Protein AF-A0AAD5J9K5-F1 (afdb_monomer_lite)

Foldseek 3Di:
DDDDDDDDDDPDPDDDPDDDPDPPPPPPPPPPQQQPFPPDPPCNVPPPDRDRDAPPPVDDGPPDDDDDDDDPDDDWFDWDWDQDPVRDIDIDTDDPDPDDDDDDDDPDDPVD

Radius of gyration: 26.21 Å; chains: 1; bounding box: 50×50×72 Å

Sequence (112 aa):
MYRTAASRLRVLKGHVHGRLPASTRFVSSSAVATNTFSSGGIFSWLTGERSKSSPPLDFPLPGVSLPPSLPDYVEPGKTKITTLPNGVKIASETSASATASIGLYVDCGSIY

Organism: Acer negundo (NCBI:txid4023)

Structure (mmCIF, N/CA/C/O backbone):
data_AF-A0AAD5J9K5-F1
#
_entry.id   AF-A0AAD5J9K5-F1
#
loop_
_atom_site.group_PDB
_atom_site.id
_atom_site.type_symbol
_atom_site.label_atom_id
_atom_site.label_alt_id
_atom_site.label_comp_id
_atom_site.label_asym_id
_atom_site.label_entity_id
_atom_site.label_seq_id
_atom_site.pdbx_PDB_ins_code
_atom_site.Cartn_x
_atom_site.Cartn_y
_atom_site.Cartn_z
_atom_site.occupancy
_atom_site.B_iso_or_equiv
_atom_site.auth_seq_id
_atom_site.auth_comp_id
_atom_site.auth_asym_id
_atom_site.auth_atom_id
_atom_site.pdbx_PDB_model_num
ATOM 1 N N . MET A 1 1 ? 12.351 -34.817 -23.743 1.00 44.81 1 MET A N 1
ATOM 2 C CA . MET A 1 1 ? 13.298 -34.990 -22.617 1.00 44.81 1 MET A CA 1
ATOM 3 C C . MET A 1 1 ? 13.022 -33.902 -21.590 1.00 44.81 1 MET A C 1
ATOM 5 O O . MET A 1 1 ? 13.331 -32.748 -21.848 1.00 44.81 1 MET A O 1
ATOM 9 N N . TYR A 1 2 ? 12.366 -34.242 -20.483 1.00 38.69 2 TYR A N 1
ATOM 10 C CA . TYR A 1 2 ? 11.903 -33.279 -19.478 1.00 38.69 2 TYR A CA 1
ATOM 11 C C . TYR A 1 2 ? 13.003 -33.058 -18.430 1.00 38.69 2 TYR A C 1
ATOM 13 O O . TYR A 1 2 ? 13.454 -34.020 -17.811 1.00 38.69 2 TYR A O 1
ATOM 21 N N . ARG A 1 3 ? 13.471 -31.816 -18.248 1.00 53.88 3 ARG A N 1
ATOM 22 C CA . ARG A 1 3 ? 14.418 -31.459 -17.179 1.00 53.88 3 ARG A CA 1
ATOM 23 C C . ARG A 1 3 ? 13.669 -30.756 -16.052 1.00 53.88 3 ARG A C 1
ATOM 25 O O . ARG A 1 3 ? 13.293 -29.597 -16.174 1.00 53.88 3 ARG A O 1
ATOM 32 N N . THR A 1 4 ? 13.475 -31.469 -14.951 1.00 51.62 4 THR A N 1
ATOM 33 C CA . THR A 1 4 ? 12.925 -30.932 -13.705 1.00 51.62 4 THR A CA 1
ATOM 34 C C . THR A 1 4 ? 14.020 -30.150 -12.977 1.00 51.62 4 THR A C 1
ATOM 36 O O . THR A 1 4 ? 14.933 -30.742 -12.403 1.00 51.62 4 THR A O 1
ATOM 39 N N . ALA A 1 5 ? 13.965 -28.818 -13.014 1.00 57.25 5 ALA A N 1
ATOM 40 C CA . ALA A 1 5 ? 14.857 -27.957 -12.242 1.00 57.25 5 ALA A CA 1
ATOM 41 C C . ALA A 1 5 ? 14.285 -27.757 -10.828 1.00 57.25 5 ALA A C 1
ATOM 43 O O . ALA A 1 5 ? 13.404 -26.931 -10.608 1.00 57.25 5 ALA A O 1
ATOM 44 N N . ALA A 1 6 ? 14.766 -28.534 -9.857 1.00 52.25 6 ALA A N 1
ATOM 45 C CA . ALA A 1 6 ? 14.434 -28.330 -8.450 1.00 52.25 6 ALA A CA 1
ATOM 46 C C . ALA A 1 6 ? 15.351 -27.249 -7.848 1.00 52.25 6 ALA A C 1
ATOM 48 O O . ALA A 1 6 ? 16.517 -27.511 -7.552 1.00 52.25 6 ALA A O 1
ATOM 49 N N . SER A 1 7 ? 14.829 -26.036 -7.646 1.00 50.84 7 SER A N 1
ATOM 50 C CA . SER A 1 7 ? 15.515 -24.987 -6.881 1.00 50.84 7 SER A CA 1
ATOM 51 C C . SER A 1 7 ? 15.269 -25.202 -5.385 1.00 50.84 7 SER A C 1
ATOM 53 O O . SER A 1 7 ? 14.164 -25.002 -4.881 1.00 50.84 7 SER A O 1
ATOM 55 N N . ARG A 1 8 ? 16.292 -25.666 -4.659 1.00 53.59 8 ARG A N 1
ATOM 56 C CA . ARG A 1 8 ? 16.260 -25.802 -3.195 1.00 53.59 8 ARG A CA 1
ATOM 57 C C . ARG A 1 8 ? 16.597 -24.458 -2.552 1.00 53.59 8 ARG A C 1
ATOM 59 O O . ARG A 1 8 ? 17.769 -24.146 -2.345 1.00 53.59 8 ARG A O 1
ATOM 66 N N . LEU A 1 9 ? 15.576 -23.682 -2.197 1.00 52.03 9 LEU A N 1
ATOM 67 C CA . LEU A 1 9 ? 15.752 -22.461 -1.413 1.00 52.03 9 LEU A CA 1
ATOM 68 C C . LEU A 1 9 ? 16.047 -22.839 0.048 1.00 52.03 9 LEU A C 1
ATOM 70 O O . LEU A 1 9 ? 15.157 -23.210 0.810 1.00 52.03 9 LEU A O 1
ATOM 74 N N . ARG A 1 10 ? 17.327 -22.796 0.436 1.00 52.97 10 ARG A N 1
ATOM 75 C CA . ARG A 1 10 ? 17.733 -22.879 1.845 1.00 52.97 10 ARG A CA 1
ATOM 76 C C . ARG A 1 10 ? 17.401 -21.550 2.520 1.00 52.97 10 ARG A C 1
ATOM 78 O O . ARG A 1 10 ? 17.975 -20.523 2.177 1.00 52.97 10 ARG A O 1
ATOM 85 N N . VAL A 1 11 ? 16.493 -21.585 3.494 1.00 57.78 11 VAL A N 1
ATOM 86 C CA . VAL A 1 11 ? 16.239 -20.476 4.421 1.00 57.78 11 VAL A CA 1
ATOM 87 C C . VAL A 1 11 ? 17.502 -20.252 5.254 1.00 57.78 11 VAL A C 1
ATOM 89 O O . VAL A 1 11 ? 17.818 -21.027 6.155 1.00 57.78 11 VAL A O 1
ATOM 92 N N . LEU A 1 12 ? 18.249 -19.195 4.937 1.00 54.62 12 LEU A N 1
ATOM 93 C CA . LEU A 1 12 ? 19.318 -18.684 5.788 1.00 54.62 12 LEU A CA 1
ATOM 94 C C . LEU A 1 12 ? 18.677 -17.874 6.918 1.00 54.62 12 LEU A C 1
ATOM 96 O O . LEU A 1 12 ? 18.288 -16.721 6.743 1.00 54.62 12 LEU A O 1
ATOM 100 N N . LYS A 1 13 ? 18.554 -18.499 8.092 1.00 47.56 13 LYS A N 1
ATOM 101 C CA . LYS A 1 13 ? 18.207 -17.821 9.343 1.00 47.56 13 LYS A CA 1
ATOM 102 C C . LYS A 1 13 ? 19.427 -17.022 9.813 1.00 47.56 13 LYS A C 1
ATOM 104 O O . LYS A 1 13 ? 20.247 -17.516 10.578 1.00 47.56 13 LYS A O 1
ATOM 109 N N . GLY A 1 14 ? 19.560 -15.803 9.294 1.00 44.41 14 GLY A N 1
ATOM 110 C CA . GLY A 1 14 ? 20.556 -14.822 9.718 1.00 44.41 14 GLY A CA 1
ATOM 111 C C . GLY A 1 14 ? 20.085 -14.082 10.966 1.00 44.41 14 GLY A C 1
ATOM 112 O O . GLY A 1 14 ? 19.113 -13.335 10.934 1.00 44.41 14 GLY A O 1
ATOM 113 N N . HIS A 1 15 ? 20.774 -14.325 12.073 1.00 50.16 15 HIS A N 1
ATOM 114 C CA . HIS A 1 15 ? 20.651 -13.597 13.326 1.00 50.16 15 HIS A CA 1
ATOM 115 C C . HIS A 1 15 ? 21.268 -12.200 13.143 1.00 50.16 15 HIS A C 1
ATOM 117 O O . HIS A 1 15 ? 22.479 -12.089 12.976 1.00 50.16 15 HIS A O 1
ATOM 123 N N . VAL A 1 16 ? 20.453 -11.140 13.136 1.00 40.91 16 VAL A N 1
ATOM 124 C CA . VAL A 1 16 ? 20.937 -9.752 13.065 1.00 40.91 16 VAL A CA 1
ATOM 125 C C . VAL A 1 16 ? 20.452 -8.992 14.293 1.00 40.91 16 VAL A C 1
ATOM 127 O O . VAL A 1 16 ? 19.316 -8.531 14.365 1.00 40.91 16 VAL A O 1
ATOM 130 N N . HIS A 1 17 ? 21.356 -8.866 15.264 1.00 47.38 17 HIS A N 1
ATOM 131 C CA . HIS A 1 17 ? 21.343 -7.790 16.243 1.00 47.38 17 HIS A CA 1
ATOM 132 C C . HIS A 1 17 ? 21.735 -6.497 15.519 1.00 47.38 17 HIS A C 1
ATOM 134 O O . HIS A 1 17 ? 22.894 -6.304 15.165 1.00 47.38 17 HIS A O 1
ATOM 140 N N . GLY A 1 18 ? 20.766 -5.621 15.271 1.00 40.94 18 GLY A N 1
ATOM 141 C CA . GLY A 1 18 ? 21.013 -4.320 14.660 1.00 40.94 18 GLY A CA 1
ATOM 142 C C . GLY A 1 18 ? 19.777 -3.442 14.761 1.00 40.94 18 GLY A C 1
ATOM 143 O O . GLY A 1 18 ? 18.737 -3.761 14.194 1.00 40.94 18 GLY A O 1
ATOM 144 N N . ARG A 1 19 ? 19.886 -2.343 15.514 1.00 51.50 19 ARG A N 1
ATOM 145 C CA . ARG A 1 19 ? 18.870 -1.288 15.600 1.00 51.50 19 ARG A CA 1
ATOM 146 C C . ARG A 1 19 ? 18.691 -0.635 14.223 1.00 51.50 19 ARG A C 1
ATOM 148 O O . ARG A 1 19 ? 19.427 0.280 13.875 1.00 51.50 19 ARG A O 1
ATOM 155 N N . LEU A 1 20 ? 17.686 -1.068 13.476 1.00 46.34 20 LEU A N 1
ATOM 156 C CA . LEU A 1 20 ? 17.005 -0.256 12.467 1.00 46.34 20 LEU A CA 1
ATOM 157 C C . LEU A 1 20 ? 15.532 -0.155 12.872 1.00 46.34 20 LEU A C 1
ATOM 159 O O . LEU A 1 20 ? 15.021 -1.102 13.477 1.00 46.34 20 LEU A O 1
ATOM 163 N N . PRO A 1 21 ? 14.843 0.964 12.585 1.00 46.41 21 PRO A N 1
ATOM 164 C CA . PRO A 1 21 ? 13.432 1.088 12.897 1.00 46.41 21 PRO A CA 1
ATOM 165 C C . PRO A 1 21 ? 12.692 0.085 12.017 1.00 46.41 21 PRO A C 1
ATOM 167 O O . PRO A 1 21 ? 12.496 0.296 10.821 1.00 46.41 21 PRO A O 1
ATOM 170 N N . ALA A 1 22 ? 12.342 -1.056 12.609 1.00 46.50 22 ALA A N 1
ATOM 171 C CA . ALA A 1 22 ? 11.391 -1.977 12.031 1.00 46.50 22 ALA A CA 1
ATOM 172 C C . ALA A 1 22 ? 10.171 -1.145 11.635 1.00 46.50 22 ALA A C 1
ATOM 174 O O . ALA A 1 22 ? 9.643 -0.402 12.460 1.00 46.50 22 ALA A O 1
ATOM 175 N N . SER A 1 23 ? 9.751 -1.238 10.373 1.00 51.88 23 SER A N 1
ATOM 176 C CA . SER A 1 23 ? 8.424 -0.791 9.975 1.00 51.88 23 SER A CA 1
ATOM 177 C C . SER A 1 23 ? 7.442 -1.541 10.871 1.00 51.88 23 SER A C 1
ATOM 179 O O . SER A 1 23 ? 7.200 -2.739 10.701 1.00 51.88 23 SER A O 1
ATOM 181 N N . THR A 1 24 ? 6.989 -0.866 11.924 1.00 47.72 24 THR A N 1
ATOM 182 C CA . THR A 1 24 ? 6.035 -1.385 12.887 1.00 47.72 24 THR A CA 1
ATOM 183 C C . THR A 1 24 ? 4.728 -1.531 12.132 1.00 47.72 24 THR A C 1
ATOM 185 O O . THR A 1 24 ? 3.957 -0.580 12.009 1.00 47.72 24 THR A O 1
ATOM 188 N N . ARG A 1 25 ? 4.474 -2.723 11.584 1.00 49.88 25 ARG A N 1
ATOM 189 C CA . ARG A 1 25 ? 3.106 -3.135 11.286 1.00 49.88 25 ARG A CA 1
ATOM 190 C C . ARG A 1 25 ? 2.384 -3.164 12.627 1.00 49.88 25 ARG A C 1
ATOM 192 O O . ARG A 1 25 ? 2.476 -4.144 13.361 1.00 49.88 25 ARG A O 1
ATOM 199 N N . PHE A 1 26 ? 1.713 -2.068 12.963 1.00 48.09 26 PHE A N 1
ATOM 200 C CA . PHE A 1 26 ? 0.734 -2.036 14.038 1.00 48.09 26 PHE A CA 1
ATOM 201 C C . PHE A 1 26 ? -0.476 -2.848 13.574 1.00 48.09 26 PHE A C 1
ATOM 203 O O . PHE A 1 26 ? -1.468 -2.309 13.100 1.00 48.09 26 PHE A O 1
ATOM 210 N N . VAL A 1 27 ? -0.370 -4.173 13.656 1.00 50.06 27 VAL A N 1
ATOM 211 C CA . VAL A 1 27 ? -1.539 -5.052 13.647 1.00 50.06 27 VAL A CA 1
ATOM 212 C C . VAL A 1 27 ? -1.911 -5.250 15.108 1.00 50.06 27 VAL A C 1
ATOM 214 O O . VAL A 1 27 ? -1.528 -6.230 15.745 1.00 50.06 27 VAL A O 1
ATOM 217 N N . SER A 1 28 ? -2.606 -4.264 15.669 1.00 50.62 28 SER A N 1
ATOM 218 C CA . SER A 1 28 ? -3.208 -4.377 16.995 1.00 50.62 28 SER A CA 1
ATOM 219 C C . SER A 1 28 ? -4.455 -5.250 16.885 1.00 50.62 28 SER A C 1
ATOM 221 O O . SER A 1 28 ? -5.569 -4.748 16.816 1.00 50.62 28 SER A O 1
ATOM 223 N N . SER A 1 29 ? -4.284 -6.571 16.848 1.00 48.84 29 SER A N 1
ATOM 224 C CA . SER A 1 29 ? -5.397 -7.489 17.093 1.00 48.84 29 SER A CA 1
ATOM 225 C C . SER A 1 29 ? -5.494 -7.723 18.599 1.00 48.84 29 SER A C 1
ATOM 227 O O . SER A 1 29 ? -5.097 -8.774 19.100 1.00 48.84 29 SER A O 1
ATOM 229 N N . SER A 1 30 ? -5.968 -6.730 19.357 1.00 53.19 30 SER A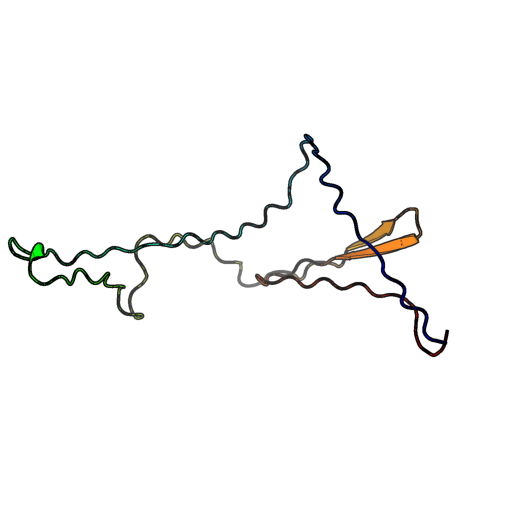 N 1
ATOM 230 C CA . SER A 1 30 ? -6.361 -6.974 20.747 1.00 53.19 30 SER A CA 1
ATOM 231 C C . SER A 1 30 ? -7.702 -7.697 20.726 1.00 53.19 30 SER A C 1
ATOM 233 O O . SER A 1 30 ? -8.744 -7.081 20.512 1.00 53.19 30 SER A O 1
ATOM 235 N N . ALA A 1 31 ? -7.673 -9.015 20.918 1.00 49.84 31 ALA A N 1
ATOM 236 C CA . ALA A 1 31 ? -8.870 -9.792 21.204 1.00 49.84 31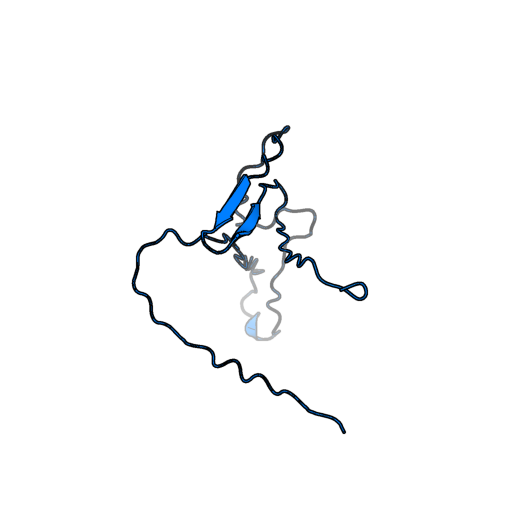 ALA A CA 1
ATOM 237 C C . ALA A 1 31 ? -9.462 -9.294 22.531 1.00 49.84 31 ALA A C 1
ATOM 239 O O . ALA A 1 31 ? -9.023 -9.674 23.616 1.00 49.84 31 ALA A O 1
ATOM 240 N N . VAL A 1 32 ? -10.429 -8.387 22.442 1.00 53.09 32 VAL A N 1
ATOM 241 C CA . VAL A 1 32 ? -11.171 -7.861 23.586 1.00 53.09 32 VAL A CA 1
ATOM 242 C C . VAL A 1 32 ? -12.174 -8.919 24.039 1.00 53.09 32 VAL A C 1
ATOM 244 O O . VAL A 1 32 ? -13.266 -9.062 23.497 1.00 53.09 32 VAL A O 1
ATOM 247 N N . ALA A 1 33 ? -11.781 -9.722 25.027 1.00 51.53 33 ALA A N 1
ATOM 248 C CA . ALA A 1 33 ? -12.691 -10.633 25.705 1.00 51.53 33 ALA A CA 1
ATOM 249 C C . ALA A 1 33 ? -13.585 -9.824 26.656 1.00 51.53 33 ALA A C 1
ATOM 251 O O . ALA A 1 33 ? -13.250 -9.632 27.825 1.00 51.53 33 ALA A O 1
ATOM 252 N N . THR A 1 34 ? -14.727 -9.346 26.165 1.00 56.19 34 THR A N 1
ATOM 253 C CA . THR A 1 34 ? -15.755 -8.751 27.024 1.00 56.19 34 THR A CA 1
ATOM 254 C C . THR A 1 34 ? -16.467 -9.874 27.768 1.00 56.19 34 THR A C 1
ATOM 256 O O . THR A 1 34 ? -17.463 -10.429 27.305 1.00 56.19 34 THR A O 1
ATOM 259 N N . ASN A 1 35 ? -15.919 -10.278 28.912 1.00 54.25 35 ASN A N 1
ATOM 260 C CA . ASN A 1 35 ? -16.615 -11.187 29.809 1.00 54.25 35 ASN A CA 1
ATOM 261 C C . ASN A 1 35 ? -17.674 -10.393 30.584 1.00 54.25 35 ASN A C 1
ATOM 263 O O . ASN A 1 35 ? -17.450 -10.001 31.729 1.00 54.25 35 ASN A O 1
ATOM 267 N N . THR A 1 36 ? -18.836 -10.166 29.977 1.00 55.31 36 THR A N 1
ATOM 268 C CA . THR A 1 36 ? -20.026 -9.811 30.752 1.00 55.31 36 THR A CA 1
ATOM 269 C C . THR A 1 36 ? -20.507 -11.098 31.410 1.00 55.31 36 THR A C 1
ATOM 271 O O . THR A 1 36 ? -21.253 -11.881 30.823 1.00 55.31 36 THR A O 1
ATOM 274 N N . PHE A 1 37 ? -19.981 -11.389 32.599 1.00 53.72 37 PHE A N 1
ATOM 275 C CA . PHE A 1 37 ? -20.479 -12.491 33.407 1.00 53.72 37 PHE A CA 1
ATOM 276 C C . PHE A 1 37 ? -21.866 -12.094 33.915 1.00 53.72 37 PHE A C 1
ATOM 278 O O . PHE A 1 37 ? -21.987 -11.193 34.741 1.00 53.72 37 PHE A O 1
ATOM 285 N N . SER A 1 38 ? -22.912 -12.768 33.436 1.00 55.22 38 SER A N 1
ATOM 286 C CA . SER A 1 38 ? -24.162 -12.818 34.195 1.00 55.22 38 SER A CA 1
ATOM 287 C C . SER A 1 38 ? -23.817 -13.375 35.579 1.00 55.22 38 SER A C 1
ATOM 289 O O . SER A 1 38 ? -23.091 -14.374 35.663 1.00 55.22 38 SER A O 1
ATOM 291 N N . SER A 1 39 ? -24.230 -12.704 36.658 1.00 56.47 39 SER A N 1
ATOM 292 C CA . SER A 1 39 ? -23.936 -13.137 38.026 1.00 56.47 39 SER A CA 1
ATOM 293 C C . SER A 1 39 ? -24.675 -14.446 38.313 1.00 56.47 39 SER A C 1
ATOM 295 O O . SER A 1 39 ? -25.785 -14.487 38.833 1.00 56.47 39 SER A O 1
ATOM 297 N N . GLY A 1 40 ? -24.058 -15.559 37.922 1.00 56.72 40 GLY A N 1
ATOM 298 C CA . GLY A 1 40 ? -24.560 -16.889 38.209 1.00 56.72 40 GLY A CA 1
ATOM 299 C C . GLY A 1 40 ? -24.600 -17.077 39.719 1.00 56.72 40 GLY A C 1
ATOM 300 O O . GLY A 1 40 ? -23.549 -17.107 40.360 1.00 56.72 40 GLY A O 1
ATOM 301 N N . GLY A 1 41 ? -25.810 -17.170 40.274 1.00 68.12 41 GLY A N 1
ATOM 302 C CA . GLY A 1 41 ? -26.037 -17.418 41.693 1.00 68.12 41 GLY A CA 1
ATOM 303 C C . GLY A 1 41 ? -25.392 -18.722 42.179 1.00 68.12 41 GLY A C 1
ATOM 304 O O . GLY A 1 41 ? -24.791 -19.475 41.415 1.00 68.12 41 GLY A O 1
ATOM 305 N N . ILE A 1 42 ? -25.561 -19.007 43.468 1.00 68.19 42 ILE A N 1
ATOM 306 C CA . ILE A 1 42 ? -24.927 -20.098 44.237 1.00 68.19 42 ILE A CA 1
ATOM 307 C C . ILE A 1 42 ? -25.031 -21.532 43.656 1.00 68.19 42 ILE A C 1
ATOM 309 O O . ILE A 1 42 ? -24.354 -22.423 44.156 1.00 68.19 42 ILE A O 1
ATOM 313 N N . PHE A 1 43 ? -25.791 -21.767 42.578 1.00 65.50 43 PHE A N 1
ATOM 314 C CA . PHE A 1 43 ? -25.887 -23.055 41.867 1.00 65.50 43 PHE A CA 1
ATOM 315 C C . PHE A 1 43 ? -25.365 -23.034 40.414 1.00 65.50 43 PHE A C 1
ATOM 317 O O . PHE A 1 43 ? -25.503 -24.025 39.703 1.00 65.50 43 PHE A O 1
ATOM 324 N N . SER A 1 44 ? -24.720 -21.949 39.965 1.00 61.12 44 SER A N 1
ATOM 325 C CA . SER A 1 44 ? -24.195 -21.778 38.590 1.00 61.12 44 SER A CA 1
ATOM 326 C C . SER A 1 44 ? -23.185 -22.849 38.151 1.00 61.12 44 SER A C 1
ATOM 328 O O . SER A 1 44 ? -22.930 -22.990 36.959 1.00 61.12 44 SER A O 1
ATOM 330 N N . TRP A 1 45 ? -22.611 -23.596 39.094 1.00 67.25 45 TRP A N 1
ATOM 331 C CA . TRP A 1 45 ? -21.747 -24.749 38.837 1.00 67.25 45 TRP A CA 1
ATOM 332 C C . TRP A 1 45 ? -22.508 -25.935 38.217 1.00 67.25 45 TRP A C 1
ATOM 334 O O . TRP A 1 45 ? -21.949 -26.646 37.388 1.00 67.25 45 TRP A O 1
ATOM 344 N N . LEU A 1 46 ? -23.764 -26.173 38.621 1.00 72.44 46 LEU A N 1
ATOM 345 C CA . LEU A 1 46 ? -24.478 -27.421 38.314 1.00 72.44 46 LEU A CA 1
ATOM 346 C C . LEU A 1 46 ? -25.079 -27.446 36.900 1.00 72.44 46 LEU A C 1
ATOM 348 O O . LEU A 1 46 ? -25.302 -28.520 36.351 1.00 72.44 46 LEU A O 1
ATOM 352 N N . THR A 1 47 ? -25.340 -26.277 36.312 1.00 64.38 47 THR A N 1
ATOM 353 C CA . THR A 1 47 ? -25.999 -26.131 35.002 1.00 64.38 47 THR A CA 1
ATOM 354 C C . THR A 1 47 ? -25.051 -25.770 33.861 1.00 64.38 47 THR A C 1
ATOM 356 O O . THR A 1 47 ? -25.505 -25.591 32.739 1.00 64.38 47 THR A O 1
ATOM 359 N N . GLY A 1 48 ? -23.739 -25.695 34.103 1.00 59.53 48 GLY A N 1
ATOM 360 C CA . GLY A 1 48 ? -22.714 -25.678 33.050 1.00 59.53 48 GLY A CA 1
ATOM 361 C C . GLY A 1 48 ? -22.677 -24.466 32.104 1.00 59.53 48 GLY A C 1
ATOM 362 O O . GLY A 1 48 ? -21.683 -24.294 31.404 1.00 59.53 48 GLY A O 1
ATOM 363 N N . GLU A 1 49 ? -23.675 -23.584 32.087 1.00 56.72 49 GLU A N 1
ATOM 364 C CA . GLU A 1 49 ? -23.727 -22.464 31.144 1.00 56.72 49 GLU A CA 1
ATOM 365 C C . GLU A 1 49 ? -23.295 -21.145 31.788 1.00 56.72 49 GLU A C 1
ATOM 367 O O . GLU A 1 49 ? -24.076 -20.388 32.362 1.00 56.72 49 GLU A O 1
ATOM 372 N N . ARG A 1 50 ? -22.002 -20.838 31.643 1.00 57.66 50 ARG A N 1
ATOM 373 C CA . ARG A 1 50 ? -21.485 -19.463 31.687 1.00 57.66 50 ARG A CA 1
ATOM 374 C C . ARG A 1 50 ? -21.157 -19.020 30.266 1.00 57.66 50 ARG A C 1
ATOM 376 O O . ARG A 1 50 ? -19.994 -18.973 29.865 1.00 57.66 50 ARG A O 1
ATOM 383 N N . SER A 1 51 ? -22.193 -18.720 29.495 1.00 59.00 51 SER A N 1
ATOM 384 C CA . SER A 1 51 ? -22.049 -18.160 28.153 1.00 59.00 51 SER A CA 1
ATOM 385 C C . SER A 1 51 ? -21.483 -16.747 28.261 1.00 59.00 51 SER A C 1
ATOM 387 O O . SER A 1 51 ? -22.013 -15.903 28.985 1.00 59.00 51 SER A O 1
ATOM 389 N N . LYS A 1 52 ? -20.380 -16.477 27.559 1.00 59.97 52 LYS A N 1
ATOM 390 C CA . LYS A 1 52 ? -19.860 -15.114 27.423 1.00 59.97 52 LYS A CA 1
ATOM 391 C C . LYS A 1 52 ? -20.859 -14.329 26.577 1.00 59.97 52 LYS A C 1
ATOM 393 O O . LYS A 1 52 ? -20.983 -14.597 25.387 1.00 59.97 52 LYS A O 1
ATOM 398 N N . SER A 1 53 ? -21.587 -13.400 27.192 1.00 69.50 53 SER A N 1
ATOM 399 C CA . SER A 1 53 ? -22.513 -12.534 26.463 1.00 69.50 53 SER A CA 1
ATOM 400 C C . SER A 1 53 ? -21.730 -11.374 25.862 1.00 69.50 53 SER A C 1
ATOM 402 O O . SER A 1 53 ? -21.233 -10.516 26.595 1.00 69.50 53 SER A O 1
ATOM 404 N N . SER A 1 54 ? -21.630 -11.325 24.535 1.00 74.69 54 SER A N 1
ATOM 405 C CA . SER A 1 54 ? -21.312 -10.070 23.857 1.00 74.69 54 SER A CA 1
ATOM 406 C C . SER A 1 54 ? -22.506 -9.119 23.992 1.00 74.69 54 SER A C 1
ATOM 408 O O . SER A 1 54 ? -23.647 -9.590 24.074 1.00 74.69 54 SER A O 1
ATOM 410 N N . PRO A 1 55 ? -22.287 -7.796 24.032 1.00 82.00 55 PRO A N 1
ATOM 411 C CA . PRO A 1 55 ? -23.389 -6.863 23.852 1.00 82.00 55 PRO A CA 1
ATOM 412 C C . PRO A 1 55 ? -24.069 -7.113 22.489 1.00 82.00 55 PRO A C 1
ATOM 414 O O . PRO A 1 55 ? -23.413 -7.605 21.562 1.00 82.00 55 PRO A O 1
ATOM 417 N N . PRO A 1 56 ? -25.368 -6.796 22.347 1.00 85.88 56 PRO A N 1
ATOM 418 C CA . PRO A 1 56 ? -26.006 -6.707 21.035 1.00 85.88 56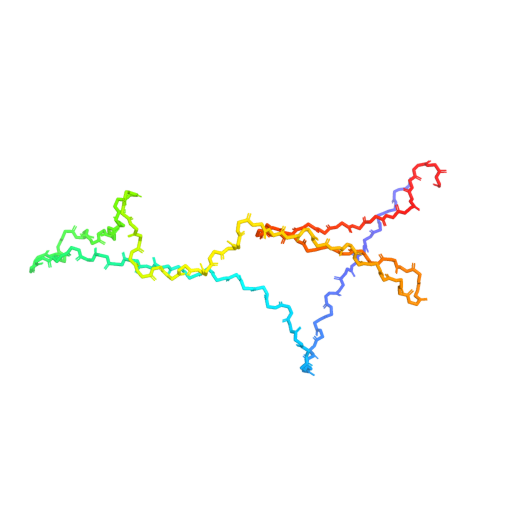 PRO A CA 1
ATOM 419 C C . PRO A 1 56 ? -25.216 -5.766 20.115 1.00 85.88 56 PRO A C 1
ATOM 421 O O . PRO A 1 56 ? -24.573 -4.837 20.600 1.00 85.88 56 PRO A O 1
ATOM 424 N N . LEU A 1 57 ? -25.285 -5.970 18.796 1.00 87.06 57 LEU A N 1
ATOM 425 C CA . LEU A 1 57 ? -24.521 -5.174 17.819 1.00 87.06 57 LEU A CA 1
ATOM 426 C C . LEU A 1 57 ? -24.903 -3.682 17.796 1.00 87.06 57 LEU A C 1
ATOM 428 O O . LEU A 1 57 ? -24.147 -2.873 17.267 1.00 87.06 57 LEU A O 1
ATOM 432 N N . ASP A 1 58 ? -26.034 -3.324 18.408 1.00 92.56 58 ASP A N 1
ATOM 433 C CA . ASP A 1 58 ? -26.495 -1.942 18.575 1.00 92.56 58 ASP A CA 1
ATOM 434 C C . ASP A 1 58 ? -25.731 -1.178 19.672 1.00 92.56 58 ASP A C 1
ATOM 436 O O . ASP A 1 58 ? -25.835 0.046 19.764 1.00 92.56 58 ASP A O 1
ATOM 440 N N . PHE A 1 59 ? -24.959 -1.879 20.514 1.00 87.12 59 PHE A N 1
ATOM 441 C CA . PHE A 1 59 ? -24.170 -1.281 21.589 1.00 87.12 59 PHE A CA 1
ATOM 442 C C . PHE A 1 59 ? -22.668 -1.436 21.327 1.00 87.12 59 PHE A C 1
ATOM 444 O O . PHE A 1 59 ? -22.210 -2.513 20.932 1.00 87.12 59 PHE A O 1
ATOM 451 N N . PRO A 1 60 ? -21.863 -0.389 21.588 1.00 86.31 60 PRO A N 1
ATOM 452 C CA . PRO A 1 60 ? -20.423 -0.467 21.408 1.00 86.31 60 PRO A CA 1
ATOM 453 C C . PRO A 1 60 ? -19.820 -1.513 22.346 1.00 86.31 60 PRO A C 1
ATOM 455 O O . PRO A 1 60 ? -20.222 -1.666 23.502 1.00 86.31 60 PRO A O 1
ATOM 458 N N . LEU A 1 61 ? -18.807 -2.215 21.848 1.00 86.88 61 LEU A N 1
ATOM 459 C CA . LEU A 1 61 ? -18.098 -3.222 22.620 1.00 86.88 61 LEU A CA 1
ATOM 460 C C . LEU A 1 61 ? -17.274 -2.540 23.735 1.00 86.88 61 LEU A C 1
ATOM 462 O O . LEU A 1 61 ? -16.403 -1.719 23.426 1.00 86.88 61 LEU A O 1
ATOM 466 N N . PRO A 1 62 ? -17.517 -2.841 25.028 1.00 83.44 62 PRO A N 1
ATOM 467 C CA . PRO A 1 62 ? -16.813 -2.179 26.119 1.00 83.44 62 PRO A CA 1
ATOM 468 C C . PRO A 1 62 ? -15.317 -2.514 26.098 1.00 83.44 62 PRO A C 1
ATOM 470 O O . PRO A 1 62 ? -14.918 -3.645 25.829 1.00 83.44 62 PRO A O 1
ATOM 473 N N . GLY A 1 63 ? -14.479 -1.525 26.415 1.00 84.94 63 GLY A N 1
ATOM 474 C CA . GLY A 1 63 ? -13.024 -1.696 26.487 1.00 84.94 63 GLY A CA 1
ATOM 475 C C . GLY A 1 63 ? -12.284 -1.634 25.145 1.00 84.94 63 GLY A C 1
ATOM 476 O O . GLY A 1 63 ? -11.078 -1.872 25.123 1.00 84.94 63 GLY A O 1
ATOM 477 N N . VAL A 1 64 ? -12.956 -1.295 24.036 1.00 86.06 64 VAL A N 1
ATOM 478 C CA . VAL A 1 64 ? -12.289 -1.017 22.753 1.00 86.06 64 VAL A CA 1
ATOM 479 C C . VAL A 1 64 ? -11.762 0.418 22.735 1.00 86.06 64 VAL A C 1
ATOM 481 O O . VAL A 1 64 ? -12.531 1.372 22.808 1.00 86.06 64 VAL A O 1
ATOM 484 N N . SER A 1 65 ? -10.444 0.564 22.600 1.00 91.06 65 SER A N 1
ATOM 485 C CA . SER A 1 65 ? -9.804 1.849 22.306 1.00 91.06 65 SER A CA 1
ATOM 486 C C . SER A 1 65 ? -9.675 2.010 20.794 1.00 91.06 65 SER A C 1
ATOM 488 O O . SER A 1 65 ? -8.964 1.238 20.146 1.00 91.06 65 SER A O 1
ATOM 490 N N . LEU A 1 66 ? -10.390 2.981 20.227 1.00 89.81 66 LEU A N 1
ATOM 491 C CA . LEU A 1 66 ? -10.314 3.303 18.805 1.00 89.81 66 LEU A CA 1
ATOM 492 C C . LEU A 1 66 ? -9.204 4.337 18.559 1.00 89.81 66 LEU A C 1
ATOM 494 O O . LEU A 1 66 ? -9.069 5.278 19.345 1.00 89.81 66 LEU A O 1
ATOM 498 N N . PRO A 1 67 ? -8.410 4.193 17.483 1.00 91.88 67 PRO A N 1
ATOM 499 C CA . PRO A 1 67 ? -7.463 5.228 17.096 1.00 91.88 67 PRO A CA 1
ATOM 500 C C . PRO A 1 67 ? -8.208 6.504 16.664 1.00 91.88 67 PRO A C 1
ATOM 502 O O . PRO A 1 67 ? -9.371 6.428 16.255 1.00 91.88 67 PRO A O 1
ATOM 505 N N . PRO A 1 68 ? -7.552 7.676 16.720 1.00 94.25 68 PRO A N 1
ATOM 506 C CA . PRO A 1 68 ? -8.128 8.902 16.181 1.00 94.25 68 PRO A CA 1
ATOM 507 C C . PRO A 1 68 ? -8.429 8.742 14.686 1.00 94.25 68 PRO A C 1
ATOM 509 O O . PRO A 1 68 ? -7.672 8.097 13.954 1.00 94.25 68 PRO A O 1
ATOM 512 N N . SER A 1 69 ? -9.535 9.331 14.235 1.00 93.69 69 SER A N 1
ATOM 513 C CA . SER A 1 69 ? -9.923 9.319 12.827 1.00 93.69 69 SER A CA 1
ATOM 514 C C . SER A 1 69 ? -8.964 10.148 11.973 1.00 93.69 69 SER A C 1
ATOM 516 O O . SER A 1 69 ? -8.336 11.099 12.442 1.00 93.69 69 SER A O 1
ATOM 518 N N . LEU A 1 70 ? -8.877 9.791 10.693 1.00 93.75 70 LEU A N 1
ATOM 519 C CA . LEU A 1 70 ? -8.222 10.626 9.690 1.00 93.75 70 LEU A CA 1
ATOM 520 C C . LEU A 1 70 ? -9.031 11.918 9.458 1.00 93.75 70 LEU A C 1
ATOM 522 O O . LEU A 1 70 ? -10.235 11.930 9.726 1.00 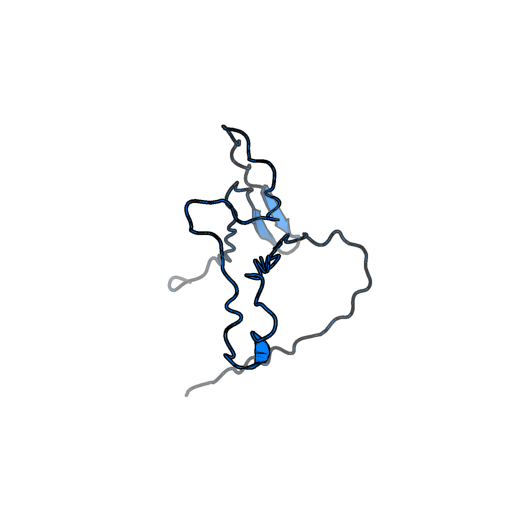93.75 70 LEU A O 1
ATOM 526 N N . PRO A 1 71 ? -8.389 13.001 8.981 1.00 94.50 71 PRO A N 1
ATOM 527 C CA . PRO A 1 71 ? -9.097 14.214 8.582 1.00 94.50 71 PRO A CA 1
ATOM 528 C C . PRO A 1 71 ? -9.996 13.962 7.363 1.00 94.50 71 PRO A C 1
ATOM 530 O O . PRO A 1 71 ? -9.756 13.030 6.594 1.00 94.50 71 PRO A O 1
ATOM 533 N N . ASP A 1 72 ? -10.978 14.843 7.154 1.00 95.00 72 ASP A N 1
ATOM 534 C CA . ASP A 1 72 ? -11.950 14.747 6.051 1.00 95.00 72 ASP A CA 1
ATOM 535 C C . ASP A 1 72 ? -11.285 14.677 4.669 1.00 95.00 72 ASP A C 1
ATOM 537 O O . ASP A 1 72 ? -11.762 13.986 3.770 1.00 95.00 72 ASP A O 1
ATOM 541 N N . TYR A 1 73 ? -10.158 15.375 4.508 1.00 94.62 73 TYR A N 1
ATOM 542 C CA . TYR A 1 73 ? -9.330 15.310 3.313 1.00 94.62 73 TYR A CA 1
ATOM 543 C C . TYR A 1 73 ? -7.918 14.842 3.664 1.00 94.62 73 TYR A C 1
ATOM 545 O O . TYR A 1 73 ? -7.204 15.487 4.434 1.00 94.62 73 TYR A O 1
ATOM 553 N N . VAL A 1 74 ? -7.507 13.729 3.053 1.00 93.69 74 VAL A N 1
ATOM 554 C CA . VAL A 1 74 ? -6.138 13.208 3.106 1.00 93.69 74 VAL A CA 1
ATOM 555 C C . VAL A 1 74 ? -5.536 13.344 1.716 1.00 93.69 74 VAL A C 1
ATOM 557 O O . VAL A 1 74 ? -6.017 12.737 0.762 1.00 93.69 74 VAL A O 1
ATOM 560 N N . GLU A 1 75 ? -4.482 14.146 1.598 1.00 92.75 75 GLU A N 1
ATOM 561 C CA . GLU A 1 75 ? -3.779 14.329 0.331 1.00 92.75 75 GLU A CA 1
ATOM 562 C C . GLU A 1 75 ? -3.172 12.995 -0.158 1.00 92.75 75 GLU A C 1
ATOM 564 O O . GLU A 1 75 ? -2.531 12.290 0.633 1.00 92.75 75 GLU A O 1
ATOM 569 N N . PRO A 1 76 ? -3.339 12.627 -1.445 1.00 92.50 76 PRO A N 1
ATOM 570 C CA . PRO A 1 76 ? -2.711 11.434 -2.005 1.00 92.50 76 PRO A CA 1
ATOM 571 C C . PRO A 1 76 ? -1.181 11.457 -1.880 1.00 92.50 76 PRO A C 1
ATOM 573 O O . PRO A 1 76 ? -0.523 12.454 -2.180 1.00 92.50 76 PRO A O 1
ATOM 576 N N . GLY A 1 77 ? -0.586 10.331 -1.476 1.00 92.00 77 GLY A N 1
ATOM 577 C CA . GLY A 1 77 ? 0.862 10.224 -1.336 1.00 92.00 77 GLY A CA 1
ATOM 578 C C . GLY A 1 77 ? 1.581 10.258 -2.685 1.00 92.00 77 GLY A C 1
ATOM 579 O O . GLY A 1 77 ? 1.331 9.425 -3.549 1.00 92.00 77 GLY A O 1
ATOM 580 N N . LYS A 1 78 ? 2.542 11.173 -2.855 1.00 96.12 78 LYS A N 1
ATOM 581 C CA . LYS A 1 78 ? 3.391 11.221 -4.056 1.00 96.12 78 LYS A CA 1
ATOM 582 C C . LYS A 1 78 ? 4.198 9.930 -4.229 1.00 96.12 78 LYS A C 1
ATOM 584 O O . LYS A 1 78 ? 4.877 9.496 -3.294 1.00 96.12 78 LYS A O 1
ATOM 589 N N . THR A 1 79 ? 4.221 9.392 -5.449 1.00 97.50 79 THR A N 1
ATOM 590 C CA . THR A 1 79 ? 5.055 8.236 -5.793 1.00 97.50 79 THR A CA 1
ATOM 591 C C . THR A 1 79 ? 6.539 8.576 -5.662 1.00 97.50 79 THR A C 1
ATOM 593 O O . THR A 1 79 ? 7.046 9.520 -6.277 1.00 97.50 79 THR A O 1
ATOM 596 N N . LYS A 1 80 ? 7.257 7.785 -4.867 1.00 97.62 80 LYS A N 1
ATOM 597 C CA . LYS A 1 80 ? 8.709 7.869 -4.702 1.00 97.62 80 LYS A CA 1
ATOM 598 C C . LYS A 1 80 ? 9.351 6.740 -5.484 1.00 97.62 80 LYS A C 1
ATOM 600 O O . LYS A 1 80 ? 9.021 5.579 -5.267 1.00 97.62 80 LYS A O 1
ATOM 605 N N . ILE A 1 81 ? 10.272 7.088 -6.377 1.00 98.06 81 ILE A N 1
ATOM 606 C CA . ILE A 1 81 ? 10.995 6.124 -7.206 1.00 98.06 81 ILE A CA 1
ATOM 607 C C . ILE A 1 81 ? 12.475 6.199 -6.853 1.00 98.06 81 ILE A C 1
ATOM 609 O O . ILE A 1 81 ? 13.059 7.280 -6.817 1.00 98.06 81 ILE A O 1
ATOM 613 N N . THR A 1 82 ? 13.085 5.053 -6.575 1.00 98.38 82 THR A N 1
ATOM 614 C CA . THR A 1 82 ? 14.522 4.930 -6.319 1.00 98.38 82 THR A CA 1
ATOM 615 C C . THR A 1 82 ? 15.105 3.859 -7.223 1.00 98.38 82 THR A C 1
ATOM 617 O O . THR A 1 82 ? 14.582 2.748 -7.296 1.00 98.38 82 THR A O 1
ATOM 620 N N . THR A 1 83 ? 16.200 4.194 -7.899 1.00 98.44 83 THR A N 1
ATOM 621 C CA . THR A 1 83 ? 16.980 3.242 -8.692 1.00 98.44 83 THR A CA 1
ATOM 622 C C . THR A 1 83 ? 18.172 2.791 -7.863 1.00 98.44 83 THR A C 1
ATOM 624 O O . THR A 1 83 ? 18.974 3.612 -7.420 1.00 98.44 83 THR A O 1
ATOM 627 N N . LEU A 1 84 ? 18.273 1.489 -7.628 1.00 98.44 84 LEU A N 1
ATOM 628 C CA . LEU A 1 84 ? 19.392 0.883 -6.920 1.00 98.44 84 LEU A CA 1
ATOM 629 C C . LEU A 1 84 ? 20.649 0.824 -7.812 1.00 98.44 84 LEU A C 1
ATOM 631 O O . LEU A 1 84 ? 20.528 0.859 -9.038 1.00 98.44 84 LEU A O 1
ATOM 635 N N . PRO A 1 85 ? 21.859 0.657 -7.237 1.00 98.62 85 PRO A N 1
ATOM 636 C CA . PRO A 1 85 ? 23.104 0.578 -8.013 1.00 98.62 85 PRO A CA 1
ATOM 637 C C . PRO A 1 85 ? 23.147 -0.562 -9.041 1.00 98.62 85 PRO A C 1
ATOM 639 O O . PRO A 1 85 ? 23.887 -0.492 -10.013 1.00 98.62 85 PRO A O 1
ATOM 642 N N . ASN A 1 86 ? 22.345 -1.6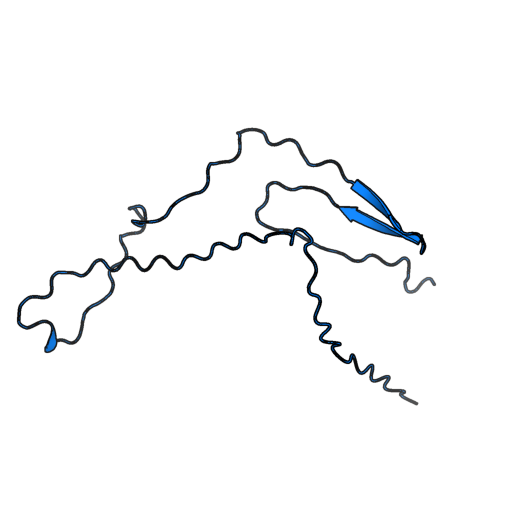10 -8.840 1.00 98.12 86 ASN A N 1
ATOM 643 C CA . ASN A 1 86 ? 22.203 -2.735 -9.765 1.00 98.12 86 ASN A CA 1
ATOM 644 C C . ASN A 1 86 ? 21.154 -2.496 -10.873 1.00 98.12 86 ASN A C 1
ATOM 646 O O . ASN A 1 86 ? 20.840 -3.422 -11.614 1.00 98.12 86 ASN A O 1
ATOM 650 N N . GLY A 1 87 ? 20.575 -1.294 -10.964 1.00 97.88 87 GLY A N 1
ATOM 651 C CA . GLY A 1 87 ? 19.589 -0.918 -11.981 1.00 97.88 87 GLY A CA 1
ATOM 652 C C . GLY A 1 87 ? 18.131 -1.244 -11.640 1.00 97.88 87 GLY A C 1
ATOM 653 O O . GLY A 1 87 ? 17.236 -0.836 -12.380 1.00 97.88 87 GLY A O 1
ATOM 654 N N . VAL A 1 88 ? 17.852 -1.923 -10.520 1.00 98.38 88 VAL A N 1
ATOM 655 C CA . VAL A 1 88 ? 16.474 -2.222 -10.089 1.00 98.38 88 VAL A CA 1
ATOM 656 C C . VAL A 1 88 ? 15.764 -0.942 -9.648 1.00 98.38 88 VAL A C 1
ATOM 658 O O . VAL A 1 88 ? 16.309 -0.157 -8.871 1.00 98.38 88 VAL A O 1
ATOM 661 N N . LYS A 1 89 ? 14.521 -0.754 -10.104 1.00 98.44 89 LYS A N 1
ATOM 662 C CA . LYS A 1 89 ? 13.657 0.361 -9.697 1.00 98.44 89 LYS A CA 1
ATOM 663 C C . LYS A 1 89 ? 12.684 -0.081 -8.609 1.00 98.44 89 LYS A C 1
ATOM 665 O O . LYS A 1 89 ? 11.982 -1.075 -8.768 1.00 98.44 89 LYS A O 1
ATOM 670 N N . ILE A 1 90 ? 12.615 0.692 -7.531 1.00 98.25 90 ILE A N 1
ATOM 671 C CA . ILE A 1 90 ? 11.626 0.549 -6.461 1.00 98.25 90 ILE A CA 1
ATOM 672 C C . ILE A 1 90 ? 10.717 1.772 -6.514 1.00 98.25 90 ILE A C 1
ATOM 674 O O . ILE A 1 90 ? 11.207 2.897 -6.427 1.00 98.25 90 ILE A O 1
ATOM 678 N N . ALA A 1 91 ? 9.412 1.548 -6.649 1.00 98.06 91 ALA A N 1
ATOM 679 C CA . ALA A 1 91 ? 8.391 2.585 -6.576 1.00 98.06 91 ALA A CA 1
ATOM 680 C C . ALA A 1 91 ? 7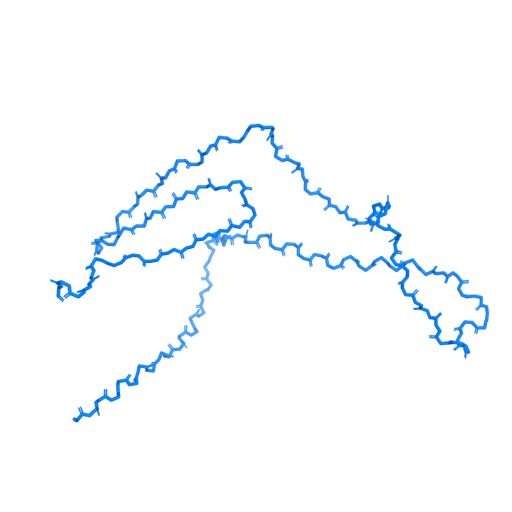.476 2.326 -5.374 1.00 98.06 91 ALA A C 1
ATOM 682 O O . ALA A 1 91 ? 7.084 1.184 -5.132 1.00 98.06 91 ALA A O 1
ATOM 683 N N . SER A 1 92 ? 7.145 3.371 -4.618 1.00 97.25 92 SER A N 1
ATOM 684 C CA . SER A 1 92 ? 6.188 3.293 -3.513 1.00 97.25 92 SER A CA 1
ATOM 685 C C . SER A 1 92 ? 5.330 4.548 -3.417 1.00 97.25 92 SER A C 1
ATOM 687 O O . SER A 1 92 ? 5.748 5.638 -3.810 1.00 97.25 92 SER A O 1
ATOM 689 N N . GLU A 1 93 ? 4.129 4.389 -2.874 1.00 96.25 93 GLU A N 1
ATOM 690 C CA . GLU A 1 93 ? 3.185 5.467 -2.591 1.00 96.25 93 GLU A CA 1
ATOM 691 C C . GLU A 1 93 ? 2.508 5.234 -1.236 1.00 96.25 93 GLU A C 1
ATOM 693 O O . GLU A 1 93 ? 2.466 4.107 -0.735 1.00 96.25 93 GLU A O 1
ATOM 698 N N . THR A 1 94 ? 1.995 6.306 -0.634 1.00 95.12 94 THR A N 1
ATOM 699 C CA . THR A 1 94 ? 1.245 6.233 0.625 1.00 95.12 94 THR A CA 1
ATOM 700 C C . THR A 1 94 ? -0.246 6.274 0.321 1.00 95.12 94 THR A C 1
ATOM 702 O O . THR A 1 94 ? -0.717 7.213 -0.318 1.00 95.12 94 THR A O 1
ATOM 705 N N . SER A 1 95 ? -0.987 5.290 0.831 1.00 94.50 95 SER A N 1
ATOM 706 C CA . SER A 1 95 ? -2.449 5.243 0.779 1.00 94.50 95 SER A CA 1
ATOM 707 C C . SER A 1 95 ? -3.034 5.351 2.186 1.00 94.50 95 SER A C 1
ATOM 709 O O . SER A 1 95 ? -2.450 4.843 3.141 1.00 94.50 95 SER A O 1
ATOM 711 N N . ALA A 1 96 ? -4.196 5.996 2.308 1.00 93.88 96 ALA A N 1
ATOM 712 C CA . ALA A 1 96 ? -4.964 6.064 3.553 1.00 93.88 96 ALA A CA 1
ATOM 713 C C . ALA A 1 96 ? -5.671 4.737 3.893 1.00 93.88 96 ALA A C 1
ATOM 715 O O . ALA A 1 96 ? -6.187 4.570 4.997 1.00 93.88 96 ALA A O 1
ATOM 716 N N . SER A 1 97 ? -5.715 3.793 2.946 1.00 91.44 97 SER A N 1
ATOM 717 C CA . SER A 1 97 ? -6.296 2.472 3.169 1.00 91.44 97 SER A CA 1
ATOM 718 C C . SER A 1 97 ? -5.483 1.672 4.187 1.00 91.44 97 SER A C 1
ATOM 720 O O . SER A 1 97 ? -4.255 1.705 4.198 1.00 91.44 97 SER A O 1
ATOM 722 N N . ALA A 1 98 ? -6.170 0.859 4.987 1.00 91.38 98 ALA A N 1
ATOM 723 C CA . ALA A 1 98 ? -5.534 -0.107 5.883 1.00 91.38 98 ALA A CA 1
ATOM 724 C C . ALA A 1 98 ? -4.863 -1.283 5.137 1.00 91.38 98 ALA A C 1
ATOM 726 O O . ALA A 1 98 ? -4.285 -2.170 5.765 1.00 91.38 98 ALA A O 1
ATOM 727 N N . THR A 1 99 ? -4.955 -1.318 3.804 1.00 94.94 99 THR A N 1
ATOM 728 C CA . THR A 1 99 ? -4.387 -2.371 2.955 1.00 94.94 99 THR A CA 1
ATOM 729 C C . THR A 1 99 ? -3.218 -1.841 2.133 1.00 94.94 99 THR A C 1
ATOM 731 O O . THR A 1 99 ? -3.249 -0.715 1.644 1.00 94.94 99 THR A O 1
ATOM 734 N N . ALA A 1 100 ? -2.213 -2.691 1.922 1.00 95.56 100 ALA A N 1
ATOM 735 C CA . ALA A 1 100 ? -1.097 -2.434 1.019 1.00 95.56 100 ALA A CA 1
ATOM 736 C C . ALA A 1 100 ? -1.013 -3.524 -0.059 1.00 95.56 100 ALA A C 1
ATOM 738 O O . ALA A 1 100 ? -1.305 -4.691 0.210 1.00 95.56 100 ALA A O 1
ATOM 739 N N . SER A 1 101 ? -0.573 -3.144 -1.259 1.00 96.94 101 SER A N 1
ATOM 740 C CA . SER A 1 101 ? -0.288 -4.057 -2.370 1.00 96.94 101 SER A CA 1
ATOM 741 C C . SER A 1 101 ? 1.170 -3.919 -2.797 1.00 96.94 101 SER A C 1
ATOM 743 O O . SER A 1 101 ? 1.725 -2.821 -2.782 1.00 96.94 101 SER A O 1
ATOM 745 N N . ILE A 1 102 ? 1.798 -5.039 -3.152 1.00 97.69 102 ILE A N 1
ATOM 746 C CA . ILE A 1 102 ? 3.198 -5.099 -3.578 1.00 97.69 102 ILE A CA 1
ATOM 747 C C . ILE A 1 102 ? 3.261 -5.949 -4.844 1.00 97.69 102 ILE A C 1
ATOM 749 O O . ILE A 1 102 ? 2.828 -7.100 -4.839 1.00 97.69 102 ILE A O 1
ATOM 753 N N . GLY A 1 103 ? 3.817 -5.383 -5.913 1.00 98.19 103 GLY A N 1
ATOM 754 C CA . GLY A 1 103 ? 4.020 -6.064 -7.190 1.00 98.19 103 GLY A CA 1
ATOM 755 C C . GLY A 1 103 ? 5.481 -6.023 -7.623 1.00 98.19 103 GLY A C 1
ATOM 756 O O . GLY A 1 103 ? 6.194 -5.061 -7.337 1.00 98.19 103 GLY A O 1
ATOM 757 N N . LEU A 1 104 ? 5.915 -7.066 -8.330 1.00 98.00 104 LEU A N 1
ATOM 758 C CA . LEU A 1 104 ? 7.196 -7.110 -9.027 1.00 98.00 104 LEU A CA 1
ATOM 759 C C . LEU A 1 104 ? 6.915 -7.224 -10.522 1.00 98.00 104 LEU A C 1
ATOM 761 O O . LEU A 1 104 ? 6.347 -8.216 -10.973 1.00 98.00 104 LEU A O 1
ATOM 765 N N . TYR A 1 105 ? 7.328 -6.210 -11.271 1.00 98.00 105 TYR A N 1
ATOM 766 C CA . TYR A 1 105 ? 7.199 -6.176 -12.722 1.00 98.00 105 TYR A CA 1
ATOM 767 C C . TYR A 1 105 ? 8.569 -6.423 -13.347 1.00 98.00 105 TYR A C 1
ATOM 769 O O . TYR A 1 105 ? 9.559 -5.810 -12.943 1.00 98.00 105 TYR A O 1
ATOM 777 N N . VAL A 1 106 ? 8.615 -7.333 -14.317 1.00 97.56 106 VAL A N 1
ATOM 778 C CA . VAL A 1 106 ? 9.820 -7.690 -15.069 1.00 97.56 106 VAL A CA 1
ATOM 779 C C . VAL A 1 106 ? 9.516 -7.479 -16.544 1.00 97.56 106 VAL A C 1
ATOM 781 O O . VAL A 1 106 ? 8.497 -7.963 -17.029 1.00 97.56 106 VAL A O 1
ATOM 784 N N . ASP A 1 107 ? 10.390 -6.762 -17.243 1.00 96.88 107 ASP A N 1
ATOM 785 C CA . ASP A 1 107 ? 10.305 -6.583 -18.693 1.00 96.88 107 ASP A CA 1
ATOM 786 C C . ASP A 1 107 ? 10.765 -7.872 -19.394 1.00 96.88 107 ASP A C 1
ATOM 788 O O . ASP A 1 107 ? 11.941 -8.063 -19.694 1.00 96.88 107 ASP A O 1
ATOM 792 N N . CYS A 1 108 ? 9.844 -8.829 -19.498 1.00 96.81 108 CYS A N 1
ATOM 793 C CA . CYS A 1 108 ? 10.041 -10.158 -20.068 1.00 96.81 108 CYS A CA 1
ATOM 794 C C . CYS A 1 108 ? 8.688 -10.698 -20.557 1.00 96.81 108 CYS A C 1
ATOM 796 O O . CYS A 1 108 ? 7.633 -10.291 -20.068 1.00 96.81 108 CYS A O 1
ATOM 798 N N . GLY A 1 109 ? 8.693 -11.622 -21.516 1.00 97.31 109 GLY A N 1
ATOM 799 C CA . GLY A 1 109 ? 7.475 -12.233 -22.041 1.00 97.31 109 GLY A CA 1
ATOM 800 C C . GLY A 1 109 ? 7.718 -12.950 -23.360 1.00 97.31 109 GLY A C 1
ATOM 801 O O . GLY A 1 109 ? 8.842 -13.024 -23.828 1.00 97.31 109 GLY A O 1
ATOM 802 N N . SER A 1 110 ? 6.653 -13.451 -23.983 1.00 96.50 110 SER A N 1
ATOM 803 C CA . SER A 1 110 ? 6.735 -14.301 -25.182 1.00 96.50 110 SER A CA 1
ATOM 804 C C . SER A 1 110 ? 7.329 -13.639 -26.433 1.00 96.50 110 SER A C 1
ATOM 806 O O . SER A 1 110 ? 7.561 -14.329 -27.419 1.00 96.50 110 SER A O 1
ATOM 808 N N . ILE A 1 111 ? 7.512 -12.315 -26.428 1.00 95.94 111 ILE A N 1
ATOM 809 C CA . ILE A 1 111 ? 8.145 -11.562 -27.523 1.00 95.94 111 ILE A CA 1
ATOM 810 C C . ILE A 1 111 ? 9.670 -11.459 -27.372 1.00 95.94 111 ILE A C 1
ATOM 812 O O . ILE A 1 111 ? 10.322 -10.923 -28.267 1.00 95.94 111 ILE A O 1
ATOM 816 N N . TYR A 1 112 ? 10.208 -11.935 -26.246 1.00 87.56 112 TYR A N 1
ATOM 817 C CA . TYR A 1 112 ? 11.618 -11.861 -25.878 1.00 87.56 112 TYR A CA 1
ATOM 818 C C . TYR A 1 112 ? 12.227 -13.253 -25.705 1.00 87.56 112 TYR A C 1
ATOM 820 O O . TYR A 1 112 ? 11.528 -14.159 -25.194 1.00 87.56 112 TYR A O 1
#

pLDDT: mean 74.83, std 20.83, range [38.69, 98.62]

Secondary structure (DSSP, 8-state):
-----------------------------------B-----TTTTTT-----BPPPTTSPPTT--PPPPPPS--PPPPPEEEE-TTS-EEEE---SSS--------S-STT-